Protein AF-F3G6M2-F1 (afdb_monomer_lite)

Secondary structure (DSSP, 8-state):
------GGGGS-HHHHHHHHHS-HHHHHHHHHHHHHHHHHHHHHHHHHTB-TTSPBPPPPS--STTTSSTTTTTGGGEEEEEE-SS-EEEEESSHHHHHHHHHHHHT------HHHHHHHT-PPTTPPP-

pLDDT: mean 82.35, std 12.96, range [31.34, 94.5]

Foldseek 3Di:
DDDPPPPVVVADPVRLVVLVPDDLVVSLVVQQVVLVVVLVVVLVCQVVQADPVRHHHDFDPDCPPPRRGFCVPLSVQWDFPDTGSRDTDIAGVDPVSRVSNCCRRVPDDDDDDPVNVCVVPPDPPPDDDD

Organism: NCBI:txid629263

Radius of gyration: 20.28 Å; chains: 1; bounding box: 48×37×53 Å

Sequence (130 aa):
MAFDLDIRGMLEAQDLLALMELPMPKRRRLLNNVAKRVRSLSRQRIRNQQNLNGTPFAARKDTSKGKKKMETGLGKLLDVTRLTGTEAELGWRNTLTRWVASQQHNGVSERRTAAQMRQWNKVPPGTAAT

Structure (mmCIF, N/CA/C/O backbone):
data_AF-F3G6M2-F1
#
_entry.id   AF-F3G6M2-F1
#
loop_
_atom_site.group_PDB
_atom_site.id
_atom_site.type_symbol
_atom_site.label_atom_id
_atom_site.label_alt_id
_atom_site.label_comp_id
_atom_site.label_asym_id
_atom_site.label_entity_id
_atom_site.label_seq_id
_atom_site.pdbx_PDB_ins_code
_atom_site.Cartn_x
_atom_site.Cartn_y
_atom_site.Cartn_z
_atom_site.occupancy
_atom_site.B_iso_or_equiv
_atom_site.auth_seq_id
_atom_site.auth_comp_id
_atom_site.auth_asym_id
_atom_site.auth_atom_id
_atom_site.pdbx_PDB_model_num
ATOM 1 N N . MET A 1 1 ? -5.171 -14.744 -11.252 1.00 31.34 1 MET A N 1
ATOM 2 C CA . MET A 1 1 ? -6.037 -14.653 -10.058 1.00 31.34 1 MET A CA 1
ATOM 3 C C . MET A 1 1 ? -5.784 -13.306 -9.409 1.00 31.34 1 MET A C 1
ATOM 5 O O . MET A 1 1 ? -4.698 -13.100 -8.884 1.00 31.34 1 MET A O 1
ATOM 9 N N . ALA A 1 2 ? -6.723 -12.369 -9.537 1.00 34.16 2 ALA A N 1
ATOM 10 C CA . ALA A 1 2 ? -6.655 -11.097 -8.828 1.00 34.16 2 ALA A CA 1
ATOM 11 C C . ALA A 1 2 ? -7.171 -11.341 -7.406 1.00 34.16 2 ALA A C 1
ATOM 13 O O . ALA A 1 2 ? -8.350 -11.633 -7.226 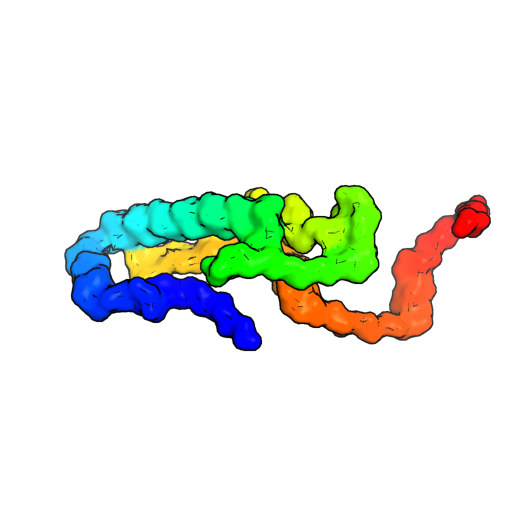1.00 34.16 2 ALA A O 1
ATOM 14 N N . PHE A 1 3 ? -6.277 -11.310 -6.419 1.00 38.03 3 PHE A N 1
ATOM 15 C CA . PHE A 1 3 ? -6.676 -11.339 -5.016 1.00 38.03 3 PHE A CA 1
ATOM 16 C C . PHE A 1 3 ? -7.072 -9.923 -4.614 1.00 38.03 3 PHE A C 1
ATOM 18 O O . PHE A 1 3 ? -6.219 -9.089 -4.309 1.00 38.03 3 PHE A O 1
ATOM 25 N N . ASP A 1 4 ? -8.374 -9.661 -4.662 1.00 39.06 4 ASP A N 1
ATOM 26 C CA . ASP A 1 4 ? -8.976 -8.580 -3.899 1.00 39.06 4 ASP A CA 1
ATOM 27 C C . ASP A 1 4 ? -8.844 -8.953 -2.418 1.00 39.06 4 ASP A C 1
ATOM 29 O O . ASP A 1 4 ? -9.270 -10.033 -2.001 1.00 39.06 4 ASP A O 1
ATOM 33 N N . LEU A 1 5 ? -8.143 -8.130 -1.637 1.00 46.44 5 LEU A N 1
ATOM 34 C CA . LEU A 1 5 ? -7.924 -8.404 -0.219 1.00 46.44 5 LEU A CA 1
ATOM 35 C C . LEU A 1 5 ? -9.184 -7.991 0.546 1.00 46.44 5 LEU A C 1
ATOM 37 O O . LEU A 1 5 ? -9.188 -6.987 1.259 1.00 46.44 5 LEU A O 1
ATOM 41 N N . ASP A 1 6 ? -10.259 -8.751 0.361 1.00 55.16 6 ASP A N 1
ATOM 42 C CA . ASP A 1 6 ? -11.496 -8.525 1.086 1.00 55.16 6 ASP A CA 1
ATOM 43 C C . ASP A 1 6 ? -11.324 -9.024 2.521 1.00 55.16 6 ASP A C 1
ATOM 45 O O . ASP A 1 6 ? -11.343 -10.222 2.808 1.00 55.16 6 ASP A O 1
ATOM 49 N N . ILE A 1 7 ? -11.137 -8.080 3.443 1.00 53.44 7 ILE A N 1
ATOM 50 C CA . ILE A 1 7 ? -11.043 -8.361 4.879 1.00 53.44 7 ILE A CA 1
ATOM 51 C C . ILE A 1 7 ? -12.317 -9.081 5.355 1.00 53.44 7 ILE A C 1
ATOM 53 O O . ILE A 1 7 ? -12.242 -9.853 6.303 1.00 53.44 7 ILE A O 1
ATOM 57 N N . ARG A 1 8 ? -13.459 -8.906 4.668 1.00 53.97 8 ARG A N 1
ATOM 58 C CA . ARG A 1 8 ? -14.707 -9.627 4.961 1.00 53.97 8 ARG A CA 1
ATOM 59 C C . ARG A 1 8 ? -14.590 -11.124 4.673 1.00 53.97 8 ARG A C 1
ATOM 61 O O . ARG A 1 8 ? -15.139 -11.911 5.427 1.00 53.97 8 ARG A O 1
ATOM 68 N N . GLY A 1 9 ? -13.855 -11.523 3.632 1.00 55.53 9 GLY A N 1
ATOM 69 C CA . GLY A 1 9 ? -13.671 -12.933 3.265 1.00 55.53 9 GLY A CA 1
ATOM 70 C C . GLY A 1 9 ? -12.770 -13.715 4.227 1.00 55.53 9 GLY A C 1
ATOM 71 O O . GLY A 1 9 ? -12.795 -14.941 4.227 1.00 55.53 9 GLY A O 1
ATOM 72 N N . MET A 1 10 ? -11.983 -13.015 5.051 1.00 63.38 10 MET A N 1
ATOM 73 C CA . MET A 1 10 ? -11.138 -13.603 6.099 1.00 63.38 10 MET A CA 1
ATOM 74 C C . MET A 1 10 ? -11.755 -13.509 7.502 1.00 63.38 10 MET A C 1
ATOM 76 O O . MET A 1 10 ? -11.136 -13.973 8.456 1.00 63.38 10 MET A O 1
ATOM 80 N N . LEU A 1 11 ? -12.913 -12.861 7.640 1.00 68.75 11 LEU A N 1
ATOM 81 C CA . LEU A 1 11 ? -13.542 -12.575 8.924 1.00 68.75 11 LEU A CA 1
ATOM 82 C C . LEU A 1 11 ? -14.776 -13.465 9.084 1.00 68.75 11 LEU A C 1
ATOM 84 O O . LEU A 1 11 ? -15.642 -13.490 8.210 1.00 68.75 11 LEU A O 1
ATOM 88 N N . GLU A 1 12 ? -14.856 -14.212 10.183 1.00 76.69 12 GLU A N 1
ATOM 89 C CA . GLU A 1 12 ? -15.995 -15.096 10.433 1.00 76.69 12 GLU A CA 1
ATOM 90 C C . GLU A 1 12 ? -17.278 -14.274 10.656 1.00 76.69 12 GLU A C 1
ATOM 92 O O . GLU A 1 12 ? -17.242 -13.121 11.097 1.00 76.69 12 GLU A O 1
ATOM 97 N N . ALA A 1 13 ? -18.445 -14.855 10.359 1.00 72.75 13 ALA A N 1
ATOM 98 C CA . ALA A 1 13 ? -19.728 -14.150 10.468 1.00 72.75 13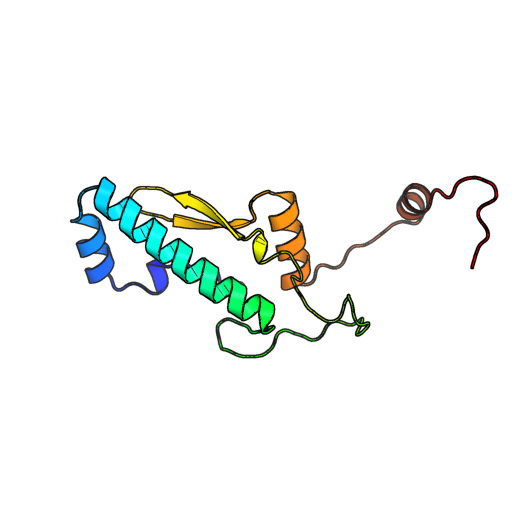 ALA A CA 1
ATOM 99 C C . ALA A 1 13 ? -19.982 -13.589 11.884 1.00 72.75 13 ALA A C 1
ATOM 101 O O . ALA A 1 13 ? -20.545 -12.503 12.031 1.00 72.75 13 ALA A O 1
ATOM 102 N N . GLN A 1 14 ? -19.511 -14.290 12.920 1.00 75.38 14 GLN A N 1
ATOM 103 C CA . GLN A 1 14 ? -19.584 -13.850 14.316 1.00 75.38 14 GLN A CA 1
ATOM 104 C C . GLN A 1 14 ? -18.741 -12.599 14.606 1.00 75.38 14 GLN A C 1
ATOM 106 O O . GLN A 1 14 ? -19.179 -11.712 15.336 1.00 75.38 14 GLN A O 1
ATOM 111 N N . ASP A 1 15 ? -17.569 -12.476 13.985 1.00 81.31 15 ASP A N 1
ATOM 112 C CA . ASP A 1 15 ? -16.679 -11.332 14.164 1.00 81.31 15 ASP A CA 1
ATOM 113 C C . ASP A 1 15 ? -17.252 -10.090 13.473 1.00 81.31 15 ASP A C 1
ATOM 115 O O . ASP A 1 15 ? -17.142 -8.972 13.982 1.00 81.31 15 ASP A O 1
ATOM 119 N N . LEU A 1 16 ? -17.914 -10.281 12.326 1.00 76.69 16 LEU A N 1
ATOM 120 C CA . LEU A 1 16 ? -18.672 -9.224 11.655 1.00 76.69 16 LEU A CA 1
ATOM 121 C C . LEU A 1 16 ? -19.850 -8.746 12.509 1.00 76.69 16 LEU A C 1
ATOM 123 O O . LEU A 1 16 ? -20.070 -7.536 12.607 1.00 76.69 16 LEU A O 1
ATOM 127 N N . LEU A 1 17 ? -20.576 -9.667 13.148 1.00 79.88 17 LEU A N 1
ATOM 128 C CA . LEU A 1 17 ? -21.678 -9.325 14.045 1.00 79.88 17 LEU A CA 1
ATOM 129 C C . LEU A 1 17 ? -21.171 -8.535 15.260 1.00 79.88 17 LEU A C 1
ATOM 131 O O . LEU A 1 17 ? -21.650 -7.430 15.511 1.00 79.88 17 LEU A O 1
ATOM 135 N N . ALA A 1 18 ? -20.114 -9.013 15.920 1.00 84.12 18 ALA A N 1
ATOM 136 C CA . ALA A 1 18 ? -19.472 -8.317 17.035 1.00 84.12 18 ALA A CA 1
ATOM 137 C C . ALA A 1 18 ? -18.946 -6.926 16.630 1.00 84.12 18 ALA A C 1
ATOM 139 O O . ALA A 1 18 ? -19.068 -5.946 17.369 1.00 84.12 18 ALA A O 1
ATOM 140 N N . LEU A 1 19 ? -18.400 -6.790 15.417 1.00 82.06 19 LEU A N 1
ATOM 141 C CA . LEU A 1 19 ? -17.998 -5.497 14.866 1.00 82.06 19 LEU A CA 1
ATOM 142 C C . LEU A 1 19 ? -19.208 -4.564 14.689 1.00 82.06 19 LEU A C 1
ATOM 144 O O . LEU A 1 19 ? -19.098 -3.363 14.957 1.00 82.06 19 LEU A O 1
ATOM 148 N N . MET A 1 20 ? -20.352 -5.094 14.243 1.00 81.88 20 MET A N 1
ATOM 149 C CA . MET A 1 20 ? -21.602 -4.348 14.077 1.00 81.88 20 MET A CA 1
ATOM 150 C C . MET A 1 20 ? -22.269 -3.953 15.399 1.00 81.88 20 MET A C 1
ATOM 152 O O . MET A 1 20 ? -22.949 -2.926 15.432 1.00 81.88 20 MET A O 1
ATOM 156 N N . GLU A 1 21 ? -22.023 -4.683 16.481 1.00 88.62 21 GLU A N 1
ATOM 157 C CA . GLU A 1 21 ? -22.482 -4.337 17.832 1.00 88.62 21 GLU A CA 1
ATOM 158 C C . GLU A 1 21 ? -21.702 -3.157 18.434 1.00 88.62 21 GLU A C 1
ATOM 160 O O . GLU A 1 21 ? -22.212 -2.417 19.279 1.00 88.62 21 GLU A O 1
ATOM 165 N N . LEU A 1 22 ? -20.470 -2.905 17.972 1.00 88.62 22 LEU A N 1
ATOM 166 C CA . LEU A 1 22 ? -19.681 -1.774 18.459 1.00 88.62 22 LEU A CA 1
ATOM 167 C C . LEU A 1 22 ? -20.299 -0.422 18.056 1.00 88.62 22 LEU A C 1
ATOM 169 O O . LEU A 1 22 ? -20.657 -0.229 16.887 1.00 88.62 22 LEU A O 1
ATOM 173 N N . PRO A 1 23 ? -20.279 0.588 18.951 1.00 92.94 23 PRO A N 1
ATOM 174 C CA . PRO A 1 23 ? -20.576 1.972 18.596 1.00 92.94 23 PRO A CA 1
ATOM 175 C C . PRO A 1 23 ? -19.737 2.456 17.408 1.00 92.94 23 PRO A C 1
ATOM 177 O O . PRO A 1 23 ? -18.535 2.178 17.323 1.00 92.94 23 PRO A O 1
ATOM 180 N N . MET A 1 24 ? -20.345 3.246 16.520 1.00 91.25 24 MET A N 1
ATOM 181 C CA . MET A 1 24 ? -19.729 3.707 15.266 1.00 91.25 24 MET A CA 1
ATOM 182 C C . MET A 1 24 ? -18.316 4.318 15.436 1.00 91.25 24 MET A C 1
ATOM 184 O O . MET A 1 24 ? -17.422 3.940 14.670 1.00 91.25 24 MET A O 1
ATOM 188 N N . PRO A 1 25 ? -18.026 5.155 16.459 1.00 92.50 25 PRO A N 1
ATOM 189 C CA . PRO A 1 25 ? -16.671 5.670 16.681 1.00 92.50 25 PRO A CA 1
ATOM 190 C C . PRO A 1 25 ? -15.642 4.574 16.998 1.00 92.50 25 PRO A C 1
ATOM 192 O O . PRO A 1 25 ? -14.511 4.619 16.507 1.00 92.50 25 PRO A O 1
ATOM 195 N N . LYS A 1 26 ? -16.032 3.562 17.790 1.00 92.44 26 LYS A N 1
ATOM 196 C CA . LYS A 1 26 ? -15.164 2.426 18.140 1.00 92.44 26 LYS A CA 1
ATOM 197 C C . LYS A 1 26 ? -14.893 1.558 16.913 1.00 92.44 26 LYS A C 1
ATOM 199 O O . LYS A 1 26 ? -13.741 1.201 16.673 1.00 92.44 26 LYS A O 1
ATOM 204 N N . ARG A 1 27 ? -15.919 1.316 16.093 1.00 92.12 27 ARG A N 1
ATOM 205 C CA . ARG A 1 27 ? -15.814 0.561 14.837 1.00 92.12 27 ARG A CA 1
ATOM 206 C C . ARG A 1 27 ? -14.829 1.207 13.863 1.00 92.12 27 ARG A C 1
ATOM 208 O O . ARG A 1 27 ? -13.870 0.569 13.438 1.00 92.12 27 ARG A O 1
ATOM 215 N N . ARG A 1 28 ? -14.979 2.515 13.617 1.00 92.94 28 ARG A N 1
ATOM 216 C CA . ARG A 1 28 ? -14.051 3.298 12.778 1.00 92.94 28 ARG A CA 1
ATOM 217 C C . ARG A 1 28 ? -12.614 3.232 13.291 1.00 92.94 28 ARG A C 1
ATOM 219 O O . ARG A 1 28 ? -11.684 3.086 12.499 1.00 92.94 28 ARG A O 1
ATOM 226 N N . ARG A 1 29 ? -12.413 3.350 14.609 1.00 93.81 29 ARG A N 1
ATOM 227 C CA . ARG A 1 29 ? -11.077 3.281 15.221 1.00 93.81 29 ARG A CA 1
ATOM 228 C C . ARG A 1 29 ? -10.442 1.905 15.030 1.00 93.81 29 ARG A C 1
ATOM 230 O O . ARG A 1 29 ? -9.272 1.839 14.655 1.00 93.81 29 ARG A O 1
ATOM 237 N N . LEU A 1 30 ? -11.204 0.836 15.255 1.00 91.50 30 LEU A N 1
ATOM 238 C CA . LEU A 1 30 ? -10.743 -0.536 15.060 1.00 91.50 30 LEU A CA 1
ATOM 239 C C . LEU A 1 30 ? -10.354 -0.782 13.598 1.00 91.50 30 LEU A C 1
ATOM 241 O O . LEU A 1 30 ? -9.217 -1.165 13.331 1.00 91.50 30 LEU A O 1
ATOM 245 N N . LEU A 1 31 ? -11.242 -0.456 12.656 1.00 90.88 31 LEU A N 1
ATOM 246 C CA . LEU A 1 31 ? -10.986 -0.605 11.222 1.00 90.88 31 LEU A CA 1
ATOM 247 C C . LEU A 1 31 ? -9.754 0.180 10.762 1.00 90.88 31 LEU A C 1
ATOM 249 O O . LEU A 1 31 ? -8.927 -0.339 10.015 1.00 90.88 31 LEU A O 1
ATOM 253 N N . ASN A 1 32 ? -9.570 1.406 11.255 1.00 94.06 32 ASN A N 1
ATOM 254 C CA . ASN A 1 32 ? -8.380 2.197 10.949 1.00 94.06 32 ASN A CA 1
ATOM 255 C C . ASN A 1 32 ? -7.094 1.541 11.479 1.00 94.06 32 ASN A C 1
ATOM 257 O O . ASN A 1 32 ? -6.069 1.535 10.799 1.00 94.06 32 ASN A O 1
ATOM 261 N N . ASN A 1 33 ? -7.128 0.976 12.689 1.00 94.00 33 ASN A N 1
ATOM 262 C CA . ASN A 1 33 ? -5.979 0.275 13.261 1.00 94.00 33 ASN A CA 1
ATOM 263 C C . ASN A 1 33 ? -5.635 -0.985 12.460 1.00 94.00 33 ASN A C 1
ATOM 265 O O . ASN A 1 33 ? -4.462 -1.205 12.149 1.00 94.00 33 ASN A O 1
ATOM 269 N N . VAL A 1 34 ? -6.648 -1.762 12.071 1.00 90.56 34 VAL A N 1
ATOM 270 C CA . VAL A 1 34 ? -6.489 -2.937 11.205 1.00 90.56 34 VAL A CA 1
ATOM 271 C C . VAL A 1 34 ? -5.888 -2.524 9.862 1.00 90.56 34 VAL A C 1
ATOM 273 O O . VAL A 1 34 ? -4.842 -3.045 9.477 1.00 90.56 34 VAL A O 1
ATOM 276 N N . ALA A 1 35 ? -6.451 -1.517 9.192 1.00 91.19 35 ALA A N 1
ATOM 277 C CA . ALA A 1 35 ? -5.940 -1.030 7.912 1.00 91.19 35 ALA A CA 1
ATOM 278 C C . ALA A 1 35 ? -4.486 -0.534 8.018 1.00 91.19 35 ALA A C 1
ATOM 280 O O . ALA A 1 35 ? -3.650 -0.841 7.166 1.00 91.19 35 ALA A O 1
ATOM 281 N N . LYS A 1 36 ? -4.127 0.162 9.105 1.00 94.50 36 LYS A N 1
ATOM 282 C CA . LYS A 1 36 ? -2.739 0.572 9.384 1.00 94.50 36 LYS A CA 1
ATOM 283 C C . LYS A 1 36 ? -1.812 -0.616 9.637 1.00 94.50 36 LYS A C 1
ATOM 285 O O . LYS A 1 36 ? -0.647 -0.558 9.238 1.00 94.50 36 LYS A O 1
ATOM 290 N N . ARG A 1 37 ? -2.294 -1.687 10.273 1.00 93.69 37 ARG A N 1
ATOM 291 C CA . ARG A 1 37 ? -1.520 -2.920 10.459 1.00 93.69 37 ARG A CA 1
ATOM 292 C C . ARG A 1 37 ? -1.281 -3.619 9.125 1.00 93.69 37 ARG A C 1
ATOM 294 O O . ARG A 1 37 ? -0.129 -3.930 8.820 1.00 93.69 37 ARG A O 1
ATOM 301 N N . VAL A 1 38 ? -2.324 -3.780 8.309 1.00 91.69 38 VAL A N 1
ATOM 302 C CA . VAL A 1 38 ? -2.224 -4.328 6.947 1.00 91.69 38 VAL A CA 1
ATOM 303 C C . VAL A 1 38 ? -1.259 -3.491 6.109 1.00 91.69 38 VAL A C 1
ATOM 305 O O . VAL A 1 38 ? -0.363 -4.050 5.488 1.00 91.69 38 VAL A O 1
ATOM 308 N N . ARG A 1 39 ? -1.327 -2.155 6.181 1.00 93.50 39 ARG A N 1
ATOM 309 C CA . ARG A 1 39 ? -0.370 -1.248 5.524 1.00 93.50 39 ARG A CA 1
ATOM 310 C C . ARG A 1 39 ? 1.081 -1.564 5.881 1.00 93.50 39 ARG A C 1
ATOM 312 O O . ARG A 1 39 ? 1.932 -1.609 4.995 1.00 93.50 39 ARG A O 1
ATOM 319 N N . SER A 1 40 ? 1.382 -1.771 7.162 1.00 93.75 40 SER A N 1
ATOM 320 C CA . SER A 1 40 ? 2.737 -2.114 7.613 1.00 93.75 40 SER A CA 1
ATOM 321 C C . SER A 1 40 ? 3.198 -3.469 7.069 1.00 93.75 40 SER A C 1
ATOM 323 O O . SER A 1 40 ? 4.326 -3.571 6.586 1.00 93.75 40 SER A O 1
ATOM 325 N N . LEU A 1 41 ? 2.317 -4.475 7.076 1.00 92.12 41 LEU A N 1
ATOM 326 C CA . LEU A 1 41 ? 2.599 -5.798 6.509 1.00 92.12 41 LEU A CA 1
ATOM 327 C C . LEU A 1 41 ? 2.816 -5.729 4.991 1.00 92.12 41 LEU A C 1
ATOM 329 O O . LEU A 1 41 ? 3.800 -6.263 4.487 1.00 92.12 41 LEU A O 1
ATOM 333 N N . SER A 1 42 ? 1.966 -5.007 4.260 1.00 91.12 42 SER A N 1
ATOM 334 C CA . SER A 1 42 ? 2.110 -4.804 2.814 1.00 91.12 42 SER A CA 1
ATOM 335 C C . SER A 1 42 ? 3.406 -4.069 2.473 1.00 91.12 42 SER A C 1
ATOM 337 O O . SER A 1 42 ? 4.126 -4.479 1.569 1.00 91.12 42 SER A O 1
ATOM 339 N N . ARG A 1 43 ? 3.789 -3.041 3.244 1.00 93.00 43 ARG A N 1
ATOM 340 C CA . ARG A 1 43 ? 5.089 -2.360 3.088 1.00 93.00 43 ARG A CA 1
ATOM 341 C C . ARG A 1 43 ? 6.269 -3.306 3.293 1.00 93.00 43 ARG A C 1
ATOM 343 O O . ARG A 1 43 ? 7.260 -3.204 2.571 1.00 93.00 43 ARG A O 1
ATOM 350 N N . GLN A 1 44 ? 6.182 -4.199 4.275 1.00 92.69 44 GLN A N 1
ATOM 351 C CA . GLN A 1 44 ? 7.210 -5.206 4.521 1.00 92.69 44 GLN A CA 1
ATOM 352 C C . GLN A 1 44 ? 7.292 -6.209 3.367 1.00 92.69 44 GLN A C 1
ATOM 354 O O . GLN A 1 44 ? 8.387 -6.449 2.870 1.00 92.69 44 GLN A O 1
ATOM 359 N N . ARG A 1 45 ? 6.152 -6.708 2.880 1.00 91.81 45 ARG A N 1
ATOM 360 C CA . ARG A 1 45 ? 6.078 -7.603 1.716 1.00 91.81 45 ARG A CA 1
ATOM 361 C C . ARG A 1 45 ? 6.655 -6.970 0.453 1.00 91.81 45 ARG A C 1
ATOM 363 O O . ARG A 1 45 ? 7.506 -7.580 -0.181 1.00 91.81 45 ARG A O 1
ATOM 370 N N . ILE A 1 46 ? 6.299 -5.720 0.145 1.00 91.25 46 ILE A N 1
ATOM 371 C CA . ILE A 1 46 ? 6.885 -4.972 -0.980 1.00 91.25 46 ILE A CA 1
ATOM 372 C C . ILE A 1 46 ? 8.401 -4.851 -0.803 1.00 91.25 46 ILE A C 1
ATOM 374 O O . ILE A 1 46 ? 9.159 -5.115 -1.731 1.00 91.25 46 ILE A O 1
ATOM 378 N N . ARG A 1 47 ? 8.889 -4.502 0.394 1.00 91.06 47 ARG A N 1
ATOM 379 C CA . ARG A 1 47 ? 10.337 -4.404 0.651 1.00 91.06 47 ARG A CA 1
ATOM 380 C C . ARG A 1 47 ? 11.057 -5.740 0.438 1.00 91.06 47 ARG A C 1
ATOM 382 O O . ARG A 1 47 ? 12.148 -5.750 -0.140 1.00 91.06 47 ARG A O 1
ATOM 389 N N . ASN A 1 48 ? 10.431 -6.825 0.886 1.00 92.19 48 ASN A N 1
ATOM 390 C CA . ASN A 1 48 ? 10.933 -8.193 0.793 1.00 92.19 48 ASN A CA 1
ATOM 391 C C . ASN A 1 48 ? 10.689 -8.835 -0.579 1.00 92.19 48 ASN A C 1
ATOM 393 O O . ASN A 1 48 ? 11.237 -9.898 -0.836 1.00 92.19 48 ASN A O 1
ATOM 397 N N . GLN A 1 49 ? 9.912 -8.186 -1.455 1.00 91.56 49 GLN A N 1
ATOM 398 C CA . GLN A 1 49 ? 9.494 -8.712 -2.756 1.00 91.56 49 GLN A CA 1
ATOM 399 C C . GLN A 1 49 ? 8.735 -10.041 -2.625 1.00 91.56 49 GLN A C 1
ATOM 401 O O . GLN A 1 49 ? 9.086 -11.020 -3.274 1.00 91.56 49 GLN A O 1
ATOM 406 N N . GLN A 1 50 ? 7.725 -10.079 -1.752 1.00 92.31 50 GLN A N 1
ATOM 407 C CA . GLN A 1 50 ? 6.950 -11.281 -1.430 1.00 92.31 50 GLN A CA 1
ATOM 408 C C . GLN A 1 50 ? 5.451 -11.090 -1.672 1.00 92.31 50 GLN A C 1
ATOM 410 O O . GLN A 1 50 ? 4.871 -10.064 -1.315 1.00 92.31 50 GLN A O 1
ATOM 415 N N . ASN A 1 51 ? 4.819 -12.127 -2.208 1.00 88.44 51 ASN A N 1
ATOM 416 C CA . ASN A 1 51 ? 3.377 -12.271 -2.339 1.00 88.44 51 ASN A CA 1
ATOM 417 C C . ASN A 1 51 ? 2.707 -12.559 -0.986 1.00 88.44 51 ASN A C 1
ATOM 419 O O . ASN A 1 51 ? 3.356 -12.801 0.035 1.00 88.44 51 ASN A O 1
ATOM 423 N N . LEU A 1 52 ? 1.372 -12.566 -0.980 1.00 85.50 52 LEU A N 1
ATOM 424 C CA . LEU A 1 52 ? 0.566 -12.855 0.212 1.00 85.50 52 LEU A CA 1
ATOM 425 C C . LEU A 1 52 ? 0.808 -14.263 0.775 1.00 85.50 52 LEU A C 1
ATOM 427 O O . LEU A 1 52 ? 0.791 -14.435 1.990 1.00 85.50 52 LEU A O 1
ATOM 431 N N . ASN A 1 53 ? 1.100 -15.231 -0.095 1.00 86.62 53 ASN A N 1
ATOM 432 C CA . ASN A 1 53 ? 1.449 -16.611 0.256 1.00 86.62 53 ASN A CA 1
ATOM 433 C C . ASN A 1 53 ? 2.937 -16.799 0.627 1.00 86.62 53 ASN A C 1
ATOM 435 O O . ASN A 1 53 ? 3.388 -17.926 0.791 1.00 86.62 53 ASN A O 1
ATOM 439 N N . GLY A 1 54 ? 3.722 -15.719 0.702 1.00 85.62 54 GLY A N 1
ATOM 440 C CA . GLY A 1 54 ? 5.150 -15.764 1.031 1.00 85.62 54 GLY A CA 1
ATOM 441 C C . GLY A 1 54 ? 6.084 -16.092 -0.138 1.00 85.62 54 GLY A C 1
ATOM 442 O O . GLY A 1 54 ? 7.297 -15.946 0.008 1.00 85.62 54 GLY A O 1
ATOM 443 N N . THR A 1 55 ? 5.555 -16.466 -1.308 1.00 89.69 55 THR A N 1
ATOM 444 C CA . THR A 1 55 ? 6.379 -16.686 -2.510 1.00 89.69 55 THR A CA 1
ATOM 445 C C . THR A 1 55 ? 7.008 -15.376 -2.993 1.00 89.69 55 THR A C 1
ATOM 447 O O . THR A 1 55 ? 6.411 -14.312 -2.808 1.00 89.69 55 THR A O 1
ATOM 450 N N . PRO A 1 56 ? 8.203 -15.400 -3.606 1.00 90.12 56 PRO A N 1
ATOM 451 C CA . PRO A 1 56 ? 8.803 -14.195 -4.159 1.00 90.12 56 PRO A CA 1
ATOM 452 C C . PRO A 1 56 ? 7.986 -13.651 -5.339 1.00 90.12 56 PRO A C 1
ATOM 454 O O . PRO A 1 56 ? 7.330 -14.396 -6.067 1.00 90.12 56 PRO A O 1
ATOM 457 N N . PHE A 1 57 ? 8.054 -12.340 -5.553 1.00 88.06 57 PHE A N 1
ATOM 458 C CA . PHE A 1 57 ? 7.545 -11.706 -6.765 1.00 88.06 57 PHE A CA 1
ATOM 459 C C . PHE A 1 57 ? 8.254 -12.233 -8.014 1.00 88.06 57 PHE A C 1
ATOM 461 O O . PHE A 1 57 ? 9.424 -12.622 -7.969 1.00 88.06 57 PHE A O 1
ATOM 468 N N . ALA A 1 58 ? 7.551 -12.190 -9.148 1.00 86.12 58 ALA A N 1
ATOM 469 C CA . ALA A 1 58 ? 8.148 -12.502 -10.437 1.00 86.12 58 ALA A CA 1
ATOM 470 C C . ALA A 1 58 ? 9.352 -11.583 -10.701 1.00 86.12 58 ALA A C 1
ATOM 472 O O . ALA A 1 58 ? 9.301 -10.369 -10.474 1.00 86.12 58 ALA A O 1
ATOM 473 N N . ALA A 1 59 ? 10.450 -12.169 -11.175 1.00 83.38 59 ALA A N 1
ATOM 474 C CA . ALA A 1 59 ? 11.652 -11.412 -11.482 1.00 83.38 59 ALA A CA 1
ATOM 475 C C . ALA A 1 59 ? 11.385 -10.415 -12.619 1.00 83.38 59 ALA A C 1
ATOM 477 O O . ALA A 1 59 ? 10.732 -10.730 -13.616 1.00 83.38 59 ALA A O 1
ATOM 478 N N . ARG A 1 60 ? 11.921 -9.198 -12.490 1.00 83.88 60 ARG A N 1
ATOM 479 C CA . ARG A 1 60 ? 11.842 -8.194 -13.556 1.00 83.88 60 ARG A CA 1
ATOM 480 C C . ARG A 1 60 ? 12.847 -8.520 -14.660 1.00 83.88 60 ARG A C 1
ATOM 482 O O . ARG A 1 60 ? 13.954 -8.967 -14.377 1.00 83.88 60 ARG A O 1
ATOM 489 N N . LYS A 1 61 ? 12.470 -8.232 -15.913 1.00 82.44 61 LYS A N 1
ATOM 490 C CA . LYS A 1 61 ? 13.334 -8.424 -17.094 1.00 82.44 61 LYS A CA 1
ATOM 491 C C . LYS A 1 61 ? 14.652 -7.648 -16.984 1.00 82.44 61 LYS A C 1
ATOM 493 O O . LYS A 1 61 ? 15.696 -8.153 -17.374 1.00 82.44 61 LYS A O 1
ATOM 498 N N . ASP A 1 62 ? 14.594 -6.424 -16.463 1.00 79.56 62 ASP A N 1
ATOM 499 C CA . ASP A 1 62 ? 15.767 -5.580 -16.225 1.00 79.56 62 ASP A CA 1
ATOM 500 C C . ASP A 1 62 ? 16.263 -5.778 -14.785 1.00 79.56 62 ASP A C 1
ATOM 502 O O . ASP A 1 62 ? 15.566 -5.459 -13.816 1.00 79.56 62 ASP A O 1
ATOM 506 N N . THR A 1 63 ? 17.473 -6.317 -14.650 1.00 78.69 63 THR A N 1
ATOM 507 C CA . THR A 1 63 ? 18.101 -6.664 -13.369 1.00 78.69 63 THR A CA 1
ATOM 508 C C . THR A 1 63 ? 19.051 -5.586 -12.846 1.00 78.69 63 THR A C 1
ATOM 510 O O . THR A 1 63 ? 19.663 -5.775 -11.790 1.00 78.69 63 THR A O 1
ATOM 513 N N . SER A 1 64 ? 19.154 -4.438 -13.529 1.00 81.25 64 SER A N 1
ATOM 514 C CA . SER A 1 64 ? 19.985 -3.318 -13.085 1.00 81.25 64 SER A CA 1
ATOM 515 C C . SER A 1 64 ? 19.586 -2.833 -11.683 1.00 81.25 64 SER A C 1
ATOM 517 O O . SER A 1 64 ? 18.431 -2.935 -11.250 1.00 81.25 64 SER A O 1
ATOM 519 N N . LYS A 1 65 ? 20.567 -2.285 -10.953 1.00 70.56 65 LYS A N 1
ATOM 520 C CA . LYS A 1 65 ? 20.514 -1.990 -9.505 1.00 70.56 65 LYS A CA 1
ATOM 521 C C . LYS A 1 65 ? 19.294 -1.157 -9.059 1.00 70.56 65 LYS A C 1
ATOM 523 O O . LYS A 1 65 ? 18.881 -1.277 -7.910 1.00 70.56 65 LYS A O 1
ATOM 528 N N . GLY A 1 66 ? 18.684 -0.369 -9.952 1.00 72.06 66 GLY A N 1
ATOM 529 C CA . GLY A 1 66 ? 17.480 0.435 -9.678 1.00 72.06 66 GLY A CA 1
ATOM 530 C C . GLY A 1 66 ? 16.154 -0.146 -10.188 1.00 72.06 66 GLY A C 1
ATOM 531 O O . GLY A 1 66 ? 15.091 0.301 -9.764 1.00 72.06 66 GLY A O 1
ATOM 532 N N . LYS A 1 67 ? 16.186 -1.140 -11.082 1.00 76.56 67 LYS A N 1
ATOM 533 C CA . LYS A 1 67 ? 14.987 -1.694 -11.732 1.00 76.56 67 LYS A CA 1
ATOM 534 C C . LYS A 1 67 ? 14.674 -3.126 -11.317 1.00 76.56 67 LYS A C 1
ATOM 536 O O . LYS A 1 67 ? 13.585 -3.595 -11.615 1.00 76.56 67 LYS A O 1
ATOM 541 N N . LYS A 1 68 ? 15.553 -3.773 -10.548 1.00 81.56 68 LYS A N 1
ATOM 542 C CA . LYS A 1 68 ? 15.385 -5.157 -10.084 1.00 81.56 68 LYS A CA 1
ATOM 543 C C . LYS A 1 68 ? 14.143 -5.392 -9.210 1.00 81.56 68 LYS A C 1
ATOM 545 O O . LYS A 1 68 ? 13.560 -6.467 -9.270 1.00 81.56 68 LYS A O 1
ATOM 550 N N . LYS A 1 69 ? 13.744 -4.413 -8.387 1.00 85.31 69 LYS A N 1
ATOM 551 C CA . LYS A 1 69 ? 12.645 -4.553 -7.413 1.00 85.31 69 LYS A CA 1
ATOM 552 C C . LYS A 1 69 ? 11.337 -3.941 -7.923 1.00 85.31 69 LYS A C 1
ATOM 554 O O . LYS A 1 69 ? 11.323 -2.811 -8.418 1.00 85.31 69 LYS A O 1
ATOM 559 N N . MET A 1 70 ? 10.243 -4.676 -7.763 1.00 86.94 70 MET A N 1
ATOM 560 C CA . MET A 1 70 ? 8.870 -4.249 -8.018 1.00 86.94 70 MET A CA 1
ATOM 561 C C . MET A 1 70 ? 8.373 -3.299 -6.921 1.00 86.94 70 MET A C 1
ATOM 563 O O . MET A 1 70 ? 8.736 -3.443 -5.754 1.00 86.94 70 MET A O 1
ATOM 567 N N . GLU A 1 71 ? 7.571 -2.305 -7.300 1.00 86.38 71 GLU A N 1
ATOM 568 C CA . GLU A 1 71 ? 6.929 -1.327 -6.407 1.00 86.38 71 GLU A CA 1
ATOM 569 C C . GLU A 1 71 ? 7.898 -0.530 -5.513 1.00 86.38 71 GLU A C 1
ATOM 571 O O . GLU A 1 71 ? 7.540 -0.001 -4.451 1.00 86.38 71 GLU A O 1
ATOM 576 N N . THR A 1 72 ? 9.148 -0.386 -5.962 1.00 83.75 72 THR A N 1
ATOM 577 C CA . THR A 1 72 ? 10.179 0.372 -5.246 1.00 83.75 72 THR A CA 1
ATOM 578 C C . THR A 1 72 ? 9.729 1.814 -5.032 1.00 83.75 72 THR A C 1
ATOM 580 O O . THR A 1 72 ? 9.409 2.534 -5.973 1.00 83.75 72 THR A O 1
ATOM 583 N N . GLY A 1 73 ? 9.691 2.249 -3.772 1.00 86.56 73 GLY A N 1
ATOM 584 C CA . GLY A 1 73 ? 9.267 3.602 -3.410 1.00 86.56 73 GLY A CA 1
ATOM 585 C C . GLY A 1 73 ? 7.755 3.845 -3.466 1.00 86.56 73 GLY A C 1
ATOM 586 O O . GLY A 1 73 ? 7.328 4.894 -2.996 1.00 86.56 73 GLY A O 1
ATOM 587 N N . LEU A 1 74 ? 6.940 2.896 -3.942 1.00 89.75 74 LEU A N 1
ATOM 588 C CA . LEU A 1 74 ? 5.475 3.002 -3.923 1.00 89.75 74 LEU A CA 1
ATOM 589 C C . LEU A 1 74 ? 4.882 2.577 -2.578 1.00 89.75 74 LEU A C 1
ATOM 591 O O . LEU A 1 74 ? 3.887 3.150 -2.144 1.00 89.75 74 LEU A O 1
ATOM 595 N N . GLY A 1 75 ? 5.529 1.657 -1.855 1.00 89.50 75 GLY A N 1
ATOM 596 C CA . GLY A 1 75 ? 5.057 1.219 -0.535 1.00 89.50 75 GLY A CA 1
ATOM 597 C C . GLY A 1 75 ? 4.913 2.360 0.488 1.00 89.50 75 GLY A C 1
ATOM 598 O O . GLY A 1 75 ? 4.016 2.330 1.331 1.00 89.50 75 GLY A O 1
ATOM 599 N N . LYS A 1 76 ? 5.738 3.418 0.401 1.00 91.38 76 LYS A N 1
ATOM 600 C CA . LYS A 1 76 ? 5.627 4.603 1.282 1.00 91.38 76 LYS A CA 1
ATOM 601 C C . LYS A 1 76 ? 4.359 5.427 1.022 1.00 91.38 76 LYS A C 1
ATOM 603 O O . LYS A 1 76 ? 3.940 6.174 1.898 1.00 91.38 76 LYS A O 1
ATOM 608 N N . LEU A 1 77 ? 3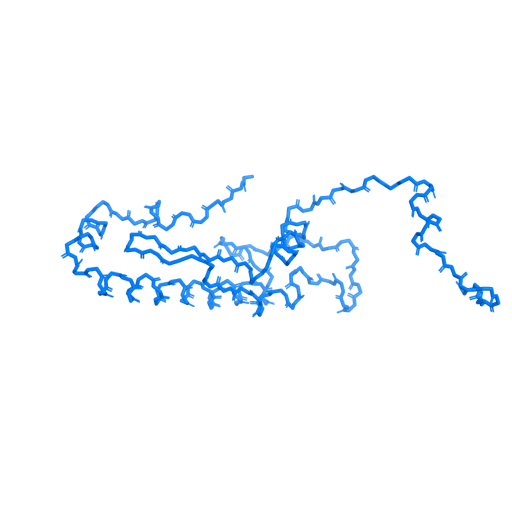.771 5.277 -0.164 1.00 93.56 77 LEU A N 1
ATOM 609 C CA . LEU A 1 77 ? 2.582 5.994 -0.619 1.00 93.56 77 LEU A CA 1
ATOM 610 C C . LEU A 1 77 ? 1.290 5.206 -0.371 1.00 93.56 77 LEU A C 1
ATOM 612 O O . LEU A 1 77 ? 0.215 5.737 -0.641 1.00 93.56 77 LEU A O 1
ATOM 616 N N . LEU A 1 78 ? 1.388 3.971 0.143 1.00 93.19 78 LEU A N 1
ATOM 617 C CA . LEU A 1 78 ? 0.228 3.239 0.645 1.00 93.19 78 LEU A CA 1
ATOM 618 C C . LEU A 1 78 ? -0.383 3.991 1.823 1.00 93.19 78 LEU A C 1
ATOM 620 O O . LEU A 1 78 ? 0.339 4.332 2.771 1.00 93.19 78 LEU A O 1
ATOM 624 N N . ASP A 1 79 ? -1.694 4.184 1.777 1.00 93.94 79 ASP A N 1
ATOM 625 C CA . ASP A 1 79 ? -2.470 4.828 2.823 1.00 93.94 79 ASP A CA 1
ATOM 626 C C . ASP A 1 79 ? -3.925 4.345 2.857 1.00 93.94 79 ASP A C 1
ATOM 628 O O . ASP A 1 79 ? -4.399 3.681 1.935 1.00 93.94 79 ASP A O 1
ATOM 632 N N . VAL A 1 80 ? -4.625 4.663 3.944 1.00 93.25 80 VAL A N 1
ATOM 633 C CA . VAL A 1 80 ? -6.061 4.391 4.066 1.00 93.25 80 VAL A CA 1
ATOM 634 C C . VAL A 1 80 ? -6.809 5.410 3.208 1.00 93.25 80 VAL A C 1
ATOM 636 O O . VAL A 1 80 ? -6.866 6.587 3.556 1.00 93.25 80 VAL A O 1
ATOM 639 N N . THR A 1 81 ? -7.347 4.974 2.071 1.00 93.06 81 THR A N 1
ATOM 640 C CA . THR A 1 81 ? -8.007 5.853 1.088 1.00 93.06 81 THR A CA 1
ATOM 641 C C . THR A 1 81 ? -9.480 6.067 1.401 1.00 93.06 81 THR A C 1
ATOM 643 O O . THR A 1 81 ? -10.039 7.105 1.050 1.00 93.06 81 THR A O 1
ATOM 646 N N . ARG A 1 82 ? -10.111 5.111 2.089 1.00 91.56 82 ARG A N 1
ATOM 647 C CA . ARG A 1 82 ? -11.505 5.207 2.521 1.00 91.56 82 ARG A CA 1
ATOM 648 C C . ARG A 1 82 ? -11.669 4.587 3.897 1.00 91.56 82 ARG A C 1
ATOM 650 O O . ARG A 1 82 ? -11.131 3.520 4.175 1.00 91.56 82 ARG A O 1
ATOM 657 N N . LEU A 1 83 ? -12.420 5.263 4.760 1.00 91.62 8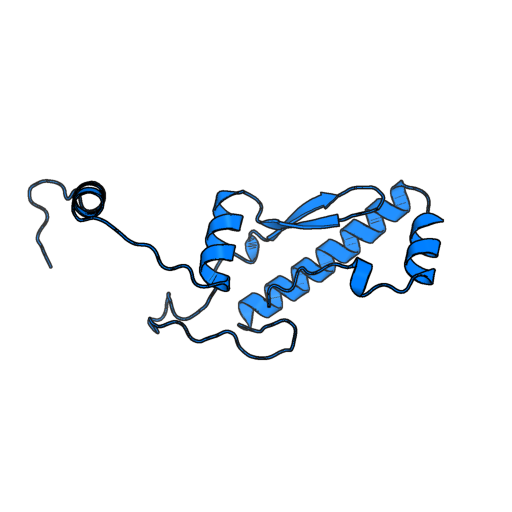3 LEU A N 1
ATOM 658 C CA . LEU A 1 83 ? -12.755 4.776 6.093 1.00 91.62 83 LEU A CA 1
ATOM 659 C C . LEU A 1 83 ? -14.204 5.133 6.418 1.00 91.62 83 LEU A C 1
ATOM 661 O O . LEU A 1 83 ? -14.559 6.305 6.569 1.00 91.62 83 LEU A O 1
ATOM 665 N N . THR A 1 84 ? -15.025 4.104 6.555 1.00 87.06 84 THR A N 1
ATOM 666 C CA . THR A 1 84 ? -16.435 4.196 6.931 1.00 87.06 84 THR A CA 1
ATOM 667 C C . THR A 1 84 ? -16.664 3.502 8.274 1.00 87.06 84 THR A C 1
ATOM 669 O O . THR A 1 84 ? -15.719 3.060 8.929 1.00 87.06 84 THR A O 1
ATOM 672 N N . GLY A 1 85 ? -17.922 3.439 8.720 1.00 81.56 85 GLY A N 1
ATOM 673 C CA . GLY A 1 85 ? -18.280 2.653 9.897 1.00 81.56 85 GLY A CA 1
ATOM 674 C C . GLY A 1 85 ? -17.975 1.170 9.704 1.00 81.56 85 GLY A C 1
ATOM 675 O O . GLY A 1 85 ? -17.459 0.554 10.619 1.00 81.56 85 GLY A O 1
ATOM 676 N N . THR A 1 86 ? -18.239 0.612 8.527 1.00 82.81 86 THR A N 1
ATOM 677 C CA . THR A 1 86 ? -18.221 -0.838 8.268 1.00 82.81 86 THR A CA 1
ATOM 678 C C . THR A 1 86 ? -17.067 -1.301 7.387 1.00 82.81 86 THR A C 1
ATOM 680 O O . THR A 1 86 ? -16.848 -2.499 7.254 1.00 82.81 86 THR A O 1
ATOM 683 N N . GLU A 1 87 ? -16.317 -0.377 6.793 1.00 84.00 87 GLU A N 1
ATOM 684 C CA . GLU A 1 87 ? -15.308 -0.699 5.790 1.00 84.00 87 GLU A CA 1
ATOM 685 C C . GLU A 1 87 ? -14.105 0.244 5.865 1.00 84.00 87 GLU A C 1
ATOM 687 O O . GLU A 1 87 ? -14.257 1.453 6.066 1.00 84.00 87 GLU A O 1
ATOM 692 N N . ALA A 1 88 ? -12.913 -0.305 5.642 1.00 89.56 88 ALA A N 1
ATOM 693 C CA . ALA A 1 88 ? -11.693 0.453 5.408 1.00 89.56 88 ALA A CA 1
ATOM 694 C C . ALA A 1 88 ? -11.004 -0.052 4.138 1.00 89.56 88 ALA A C 1
ATOM 696 O O . ALA A 1 88 ? -10.817 -1.253 3.968 1.00 89.56 88 ALA A O 1
ATOM 697 N N . GLU A 1 89 ? -10.595 0.873 3.276 1.00 90.81 89 GLU A N 1
ATOM 698 C CA . GLU A 1 89 ? -9.888 0.581 2.033 1.00 90.81 89 GLU A CA 1
ATOM 699 C C . GLU A 1 89 ? -8.434 1.031 2.161 1.00 90.81 89 GLU A C 1
ATOM 701 O O . GLU A 1 89 ? -8.142 2.171 2.543 1.00 90.81 89 GLU A O 1
ATOM 706 N N . LEU A 1 90 ? -7.517 0.120 1.842 1.00 91.19 90 LEU A N 1
ATOM 707 C CA . LEU A 1 90 ? -6.100 0.417 1.708 1.00 91.19 90 LEU A CA 1
ATOM 708 C C . LEU A 1 90 ? -5.777 0.600 0.225 1.00 91.19 90 LEU A C 1
ATOM 710 O O . LEU A 1 90 ? -6.051 -0.276 -0.590 1.00 91.19 90 LEU A O 1
ATOM 714 N N . GLY A 1 91 ? -5.141 1.712 -0.120 1.00 91.31 91 GLY A N 1
ATOM 715 C CA . GLY A 1 91 ? -4.749 2.004 -1.491 1.00 91.31 91 GLY A CA 1
ATOM 716 C C . GLY A 1 91 ? -3.519 2.892 -1.546 1.00 91.31 91 GLY A C 1
ATOM 717 O O . GLY A 1 91 ? -2.806 3.059 -0.560 1.00 91.31 91 GLY A O 1
ATOM 718 N N . TRP A 1 92 ? -3.261 3.475 -2.711 1.00 92.38 92 TRP A N 1
ATOM 719 C CA . TRP A 1 92 ? -2.227 4.493 -2.862 1.00 92.38 92 TRP A CA 1
ATOM 720 C C . TRP A 1 92 ? -2.830 5.888 -2.738 1.00 92.38 92 TRP A C 1
ATOM 722 O O . TRP A 1 92 ? -3.967 6.120 -3.143 1.00 92.38 92 TRP A O 1
ATOM 732 N N . ARG A 1 93 ? -2.039 6.827 -2.210 1.00 90.00 93 ARG A N 1
ATOM 733 C CA . ARG A 1 93 ? -2.460 8.204 -1.911 1.00 90.00 93 ARG A CA 1
ATOM 734 C C . ARG A 1 93 ? -3.097 8.953 -3.093 1.00 90.00 93 ARG A C 1
ATOM 736 O O . ARG A 1 93 ? -3.847 9.894 -2.862 1.00 90.00 93 ARG A O 1
ATOM 743 N N . ASN A 1 94 ? -2.791 8.593 -4.341 1.00 90.44 94 ASN A N 1
ATOM 744 C CA . ASN A 1 94 ? -3.416 9.202 -5.517 1.00 90.44 94 ASN A CA 1
ATOM 745 C C . ASN A 1 94 ? -3.649 8.188 -6.650 1.00 90.44 94 ASN A C 1
ATOM 747 O O . ASN A 1 94 ? -3.086 7.092 -6.668 1.00 90.44 94 ASN A O 1
ATOM 751 N N . THR A 1 95 ? -4.473 8.585 -7.621 1.00 89.62 95 THR A N 1
ATOM 752 C CA . THR A 1 95 ? -4.861 7.762 -8.776 1.00 89.62 95 THR A CA 1
ATOM 753 C C . THR A 1 95 ? -3.666 7.355 -9.632 1.00 89.62 95 THR A C 1
ATOM 755 O O . THR A 1 95 ? -3.571 6.197 -10.027 1.00 89.62 95 THR A O 1
ATOM 758 N N . LEU A 1 96 ? -2.715 8.266 -9.860 1.00 90.19 96 LEU A N 1
ATOM 759 C CA . LEU A 1 96 ? -1.509 7.990 -10.643 1.00 90.19 96 LEU A CA 1
ATOM 760 C C . LEU A 1 96 ? -0.656 6.885 -10.006 1.00 90.19 96 LEU A C 1
ATOM 762 O O . LEU A 1 96 ? -0.234 5.957 -10.681 1.00 90.19 96 LEU A O 1
ATOM 766 N N . THR A 1 97 ? -0.412 6.958 -8.699 1.00 91.25 97 THR A N 1
ATOM 767 C CA . THR A 1 97 ? 0.407 5.968 -7.980 1.00 91.25 97 THR A CA 1
ATOM 768 C C . THR A 1 97 ? -0.311 4.633 -7.850 1.00 91.25 97 THR A C 1
ATOM 770 O O . THR A 1 97 ? 0.337 3.598 -7.992 1.00 91.25 97 THR A O 1
ATOM 773 N N . ARG A 1 98 ? -1.644 4.646 -7.692 1.00 89.31 98 ARG A N 1
ATOM 774 C CA . ARG A 1 98 ? -2.491 3.447 -7.798 1.00 89.31 98 ARG A CA 1
ATOM 775 C C . ARG A 1 98 ? -2.346 2.794 -9.171 1.00 89.31 98 ARG A C 1
ATOM 777 O O . ARG A 1 98 ? -2.141 1.587 -9.254 1.00 89.31 98 ARG A O 1
ATOM 784 N N . TRP A 1 99 ? -2.422 3.592 -10.235 1.00 90.19 99 TRP A N 1
ATOM 785 C CA . TRP A 1 99 ? -2.266 3.113 -11.604 1.00 90.19 99 TRP A CA 1
ATOM 786 C C . TRP A 1 99 ? -0.873 2.514 -11.821 1.00 90.19 99 TRP A C 1
ATOM 788 O O . TRP A 1 99 ? -0.776 1.349 -12.188 1.00 90.19 99 TRP A O 1
ATOM 798 N N . VAL A 1 100 ? 0.204 3.238 -11.490 1.00 89.38 100 VAL A N 1
ATOM 799 C CA . VAL A 1 100 ? 1.584 2.736 -11.631 1.00 89.38 100 VAL A CA 1
ATOM 800 C C . VAL A 1 100 ? 1.796 1.435 -10.853 1.00 89.38 100 VAL A C 1
ATOM 802 O O . VAL A 1 100 ? 2.424 0.517 -11.376 1.00 89.38 100 VAL A O 1
ATOM 805 N N . ALA A 1 101 ? 1.283 1.335 -9.626 1.00 88.62 101 ALA A N 1
ATOM 806 C CA . ALA A 1 101 ? 1.398 0.114 -8.836 1.00 88.62 101 ALA A CA 1
ATOM 807 C C . ALA A 1 101 ? 0.700 -1.074 -9.512 1.00 88.62 101 ALA A C 1
ATOM 809 O O . ALA A 1 101 ? 1.309 -2.130 -9.654 1.00 88.62 101 ALA A O 1
ATOM 810 N N . SER A 1 102 ? -0.524 -0.876 -10.012 1.00 87.00 102 SER A N 1
ATOM 811 C CA . SER A 1 102 ? -1.253 -1.904 -10.765 1.00 87.00 102 SER A CA 1
ATOM 812 C C . SER A 1 102 ? -0.489 -2.360 -12.013 1.00 87.00 102 SER A C 1
ATOM 814 O O . SER A 1 102 ? -0.352 -3.561 -12.245 1.00 87.00 102 SER A O 1
ATOM 816 N N . GLN A 1 103 ? 0.078 -1.416 -12.776 1.00 87.62 103 GLN A N 1
ATOM 817 C CA . GLN A 1 103 ? 0.881 -1.725 -13.966 1.00 87.62 103 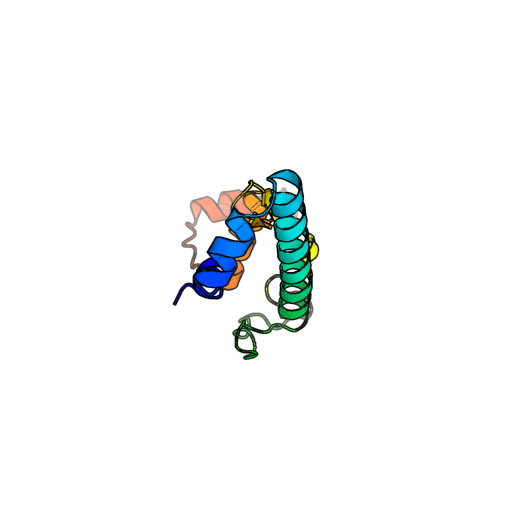GLN A CA 1
ATOM 818 C C . GLN A 1 103 ? 2.118 -2.559 -13.615 1.00 87.62 103 GLN A C 1
ATOM 820 O O . GLN A 1 103 ? 2.473 -3.481 -14.349 1.00 87.62 103 GLN A O 1
ATOM 825 N N . GLN A 1 104 ? 2.787 -2.226 -12.505 1.00 84.81 104 GLN A N 1
ATOM 826 C CA . GLN A 1 104 ? 3.964 -2.959 -12.048 1.00 84.81 104 GLN A CA 1
ATOM 827 C C . GLN A 1 104 ? 3.604 -4.367 -11.580 1.00 84.81 104 GLN A C 1
ATOM 829 O O . GLN A 1 104 ? 4.301 -5.302 -11.958 1.00 84.81 104 GLN A O 1
ATOM 834 N N . HIS A 1 105 ? 2.527 -4.507 -10.806 1.00 82.00 105 HIS A N 1
ATOM 835 C CA . HIS A 1 105 ? 2.131 -5.770 -10.191 1.00 82.00 105 HIS A CA 1
ATOM 836 C C . HIS A 1 105 ? 1.583 -6.781 -11.200 1.00 82.00 105 HIS A C 1
ATOM 838 O O . HIS A 1 105 ? 1.969 -7.946 -11.192 1.00 82.00 105 HIS A O 1
ATOM 844 N N . ASN A 1 106 ? 0.689 -6.332 -12.084 1.00 82.75 106 ASN A N 1
ATOM 845 C CA . ASN A 1 106 ? 0.012 -7.213 -13.035 1.00 82.75 106 ASN A CA 1
ATOM 846 C C . ASN A 1 106 ? 0.802 -7.409 -14.333 1.00 82.75 106 ASN A C 1
ATOM 848 O O . ASN A 1 106 ? 0.523 -8.346 -15.072 1.00 82.75 106 ASN A O 1
ATOM 852 N N . GLY A 1 107 ? 1.780 -6.539 -14.609 1.00 76.94 107 GLY A N 1
ATOM 853 C CA . GLY A 1 107 ? 2.538 -6.554 -15.853 1.00 76.94 107 GLY A CA 1
ATOM 854 C C . GLY A 1 107 ? 1.653 -6.196 -17.045 1.00 76.94 107 GLY A C 1
ATOM 855 O O . GLY A 1 107 ? 1.042 -7.057 -17.668 1.00 76.94 107 GLY A O 1
ATOM 856 N N . VAL A 1 108 ? 1.595 -4.913 -17.396 1.00 77.81 108 VAL A N 1
ATOM 857 C CA . VAL A 1 108 ? 0.807 -4.455 -18.549 1.00 77.81 108 VAL A CA 1
ATOM 858 C C . VAL A 1 108 ? 1.707 -4.210 -19.752 1.00 77.81 108 VAL A C 1
ATOM 860 O O . VAL A 1 108 ? 2.738 -3.542 -19.653 1.00 77.81 108 VAL A O 1
ATOM 863 N N . SER A 1 109 ? 1.310 -4.762 -20.898 1.00 75.38 109 SER A N 1
ATOM 864 C CA . SER A 1 109 ? 1.937 -4.477 -22.183 1.00 75.38 109 SER A CA 1
ATOM 865 C C . SER A 1 109 ? 1.374 -3.177 -22.746 1.00 75.38 109 SER A C 1
ATOM 867 O O . SER A 1 109 ? 0.170 -2.930 -22.721 1.00 75.38 109 SER A O 1
ATOM 869 N N . GLU A 1 110 ? 2.254 -2.321 -23.251 1.00 79.31 110 GLU A N 1
ATOM 870 C CA . GLU A 1 110 ? 1.848 -1.070 -23.873 1.00 79.31 110 GLU A CA 1
ATOM 871 C C . GLU A 1 110 ? 2.357 -1.014 -25.307 1.00 79.31 110 GLU A C 1
ATOM 873 O O . GLU A 1 110 ? 3.560 -1.075 -25.567 1.00 79.31 110 GLU A O 1
ATOM 878 N N . ARG A 1 111 ? 1.424 -0.888 -26.254 1.00 81.00 111 ARG A N 1
ATOM 879 C CA . ARG A 1 111 ? 1.752 -0.683 -27.661 1.00 81.00 111 ARG A CA 1
ATOM 880 C C . ARG A 1 111 ? 1.999 0.802 -27.894 1.00 81.00 111 ARG A C 1
ATOM 882 O O . ARG A 1 111 ? 1.092 1.616 -27.753 1.00 81.00 111 ARG A O 1
ATOM 889 N N . ARG A 1 112 ? 3.222 1.144 -28.291 1.00 80.06 112 ARG A N 1
ATOM 890 C CA . ARG A 1 112 ? 3.615 2.512 -28.648 1.00 80.06 112 ARG A CA 1
ATOM 891 C C . ARG A 1 112 ? 3.722 2.652 -30.162 1.00 80.06 112 ARG A C 1
ATOM 893 O O . ARG A 1 112 ? 4.275 1.781 -30.829 1.00 80.06 112 ARG A O 1
ATOM 900 N N . THR A 1 113 ? 3.181 3.738 -30.711 1.00 87.19 113 THR A N 1
ATOM 901 C CA . THR A 1 113 ? 3.317 4.063 -32.141 1.00 87.19 113 THR A CA 1
ATOM 902 C C . THR A 1 113 ? 4.541 4.944 -32.391 1.00 87.19 113 THR A C 1
ATOM 904 O O . THR A 1 113 ? 5.003 5.662 -31.502 1.00 87.19 113 THR A O 1
ATOM 907 N N . ALA A 1 114 ? 5.052 4.942 -33.626 1.00 81.56 114 ALA A N 1
ATOM 908 C CA . ALA A 1 114 ? 6.184 5.789 -34.008 1.00 81.56 114 ALA A CA 1
ATOM 909 C C . ALA A 1 114 ? 5.899 7.289 -33.786 1.00 81.56 114 ALA A C 1
ATOM 911 O O . ALA A 1 114 ? 6.780 8.027 -33.353 1.00 81.56 114 ALA A O 1
ATOM 912 N N . ALA A 1 115 ? 4.659 7.735 -34.018 1.00 81.94 115 ALA A N 1
ATOM 913 C CA . ALA A 1 115 ? 4.245 9.115 -33.770 1.00 81.94 115 ALA A CA 1
ATOM 914 C C . ALA A 1 115 ? 4.338 9.492 -32.279 1.00 81.94 115 ALA A C 1
ATOM 916 O O . ALA A 1 115 ? 4.878 10.545 -31.944 1.00 81.94 115 ALA A O 1
ATOM 917 N N . GLN A 1 116 ? 3.896 8.605 -31.380 1.00 83.25 116 GLN A N 1
ATOM 918 C CA . GLN A 1 116 ? 4.005 8.815 -29.932 1.00 83.25 116 GLN A CA 1
ATOM 919 C C . GLN A 1 116 ? 5.468 8.864 -29.471 1.00 83.25 116 GLN A C 1
ATOM 921 O O . GLN A 1 116 ? 5.835 9.732 -28.681 1.00 83.25 116 GLN A O 1
ATOM 926 N N . MET A 1 117 ? 6.325 7.985 -30.003 1.00 81.06 117 MET A N 1
ATOM 927 C CA . MET A 1 117 ? 7.756 7.984 -29.675 1.00 81.06 117 MET A CA 1
ATOM 928 C C . MET A 1 117 ? 8.456 9.267 -30.133 1.00 81.06 117 MET A C 1
ATOM 930 O O . MET A 1 117 ? 9.288 9.791 -29.401 1.00 81.06 117 MET A O 1
ATOM 934 N N . ARG A 1 118 ? 8.094 9.819 -31.301 1.00 80.06 118 ARG A N 1
ATOM 935 C CA . ARG A 1 118 ? 8.623 11.111 -31.779 1.00 80.06 118 ARG A CA 1
ATOM 936 C C . ARG A 1 118 ? 8.234 12.274 -30.869 1.00 80.06 118 ARG A C 1
ATOM 938 O O . ARG A 1 118 ? 9.026 13.190 -30.688 1.00 80.06 118 ARG A O 1
ATOM 945 N N . GLN A 1 119 ? 7.030 12.249 -30.301 1.00 80.81 119 GLN A N 1
ATOM 946 C CA . GLN A 1 119 ? 6.583 13.281 -29.365 1.00 80.81 119 GLN A CA 1
ATOM 947 C C . GLN A 1 119 ? 7.316 13.195 -28.020 1.00 80.81 119 GLN A C 1
ATOM 949 O O . GLN A 1 119 ? 7.636 14.226 -27.435 1.00 80.81 119 GLN A O 1
ATOM 954 N N . TRP A 1 120 ? 7.584 11.982 -27.540 1.00 75.94 120 TRP A N 1
ATOM 955 C CA . TRP A 1 120 ? 8.263 11.744 -26.267 1.00 75.94 120 TRP A CA 1
ATOM 956 C C . TRP A 1 120 ? 9.775 11.910 -26.317 1.00 75.94 120 TRP A C 1
ATOM 958 O O . TRP A 1 120 ? 10.352 12.475 -25.395 1.00 75.94 120 TRP A O 1
ATOM 968 N N . ASN A 1 121 ? 10.408 11.481 -27.404 1.00 78.00 121 ASN A N 1
ATOM 969 C CA . ASN A 1 121 ? 11.842 11.634 -27.620 1.00 78.00 121 ASN A CA 1
ATOM 970 C C . ASN A 1 121 ? 12.164 12.978 -28.289 1.00 78.00 121 ASN A C 1
ATOM 972 O O . ASN A 1 121 ? 13.089 13.054 -29.095 1.00 78.00 121 ASN A O 1
ATOM 976 N N . LYS A 1 122 ? 11.395 14.041 -28.012 1.00 76.31 122 LYS A N 1
ATOM 977 C CA . LYS A 1 122 ? 11.751 15.387 -28.471 1.00 76.31 122 LYS A CA 1
ATOM 978 C C . LYS A 1 122 ? 13.033 15.812 -27.764 1.00 76.31 122 LYS A C 1
ATOM 980 O O . LYS A 1 122 ? 13.006 16.245 -26.616 1.00 76.31 122 LYS A O 1
ATOM 985 N N . VAL A 1 123 ? 14.147 15.665 -28.466 1.00 71.69 123 VAL A N 1
ATOM 986 C CA . VAL A 1 123 ? 15.460 16.115 -28.014 1.00 71.69 123 VAL A CA 1
ATOM 987 C C . VAL A 1 123 ? 15.677 17.546 -28.509 1.00 71.69 123 VAL A C 1
ATOM 989 O O . VAL A 1 123 ? 15.391 17.822 -29.679 1.00 71.69 123 VAL A O 1
ATOM 992 N N . PRO A 1 124 ? 16.155 18.473 -27.663 1.00 77.69 124 PRO A N 1
ATOM 993 C CA . PRO A 1 124 ? 16.558 19.797 -28.117 1.00 77.69 124 PRO A CA 1
ATOM 994 C C . PRO A 1 124 ? 17.632 19.712 -29.220 1.00 77.69 124 PRO A C 1
ATOM 996 O O . PRO A 1 124 ? 18.470 18.798 -29.182 1.00 77.69 124 PRO A O 1
ATOM 999 N N . PRO A 1 125 ? 17.642 20.652 -30.186 1.00 76.38 125 PRO A N 1
ATOM 1000 C CA . PRO 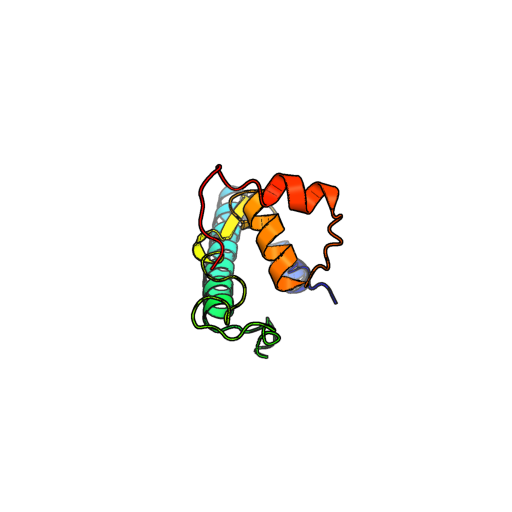A 1 125 ? 18.671 20.706 -31.221 1.00 76.38 125 PRO A CA 1
ATOM 1001 C C . PRO A 1 125 ? 20.076 20.743 -30.602 1.00 76.38 125 PRO A C 1
ATOM 1003 O O . PRO A 1 125 ? 20.312 21.499 -29.664 1.00 76.38 125 PRO A O 1
ATOM 1006 N N . GLY A 1 126 ? 21.001 19.928 -31.120 1.00 78.81 126 GLY A N 1
ATOM 1007 C CA . GLY A 1 126 ? 22.394 19.874 -30.648 1.00 78.81 126 GLY A CA 1
ATOM 1008 C C . GLY A 1 126 ? 22.677 18.882 -29.512 1.00 78.81 126 GLY A C 1
ATOM 1009 O O . GLY A 1 126 ? 23.808 18.813 -29.039 1.00 78.81 126 GLY A O 1
ATOM 1010 N N . THR A 1 127 ? 21.695 18.083 -29.086 1.00 74.88 127 THR A N 1
ATOM 1011 C CA . THR A 1 127 ? 21.939 17.005 -28.113 1.00 74.88 127 THR A CA 1
ATOM 1012 C C . THR A 1 127 ? 22.673 15.844 -28.789 1.00 74.88 127 THR A C 1
ATOM 1014 O O . THR A 1 127 ? 22.141 15.240 -29.720 1.00 74.88 127 THR A O 1
ATOM 1017 N N . ALA A 1 128 ? 23.889 15.529 -28.335 1.00 62.66 128 ALA A N 1
ATOM 1018 C CA . ALA A 1 128 ? 24.665 14.409 -28.861 1.00 62.66 128 ALA A CA 1
ATOM 1019 C C . ALA A 1 128 ? 23.948 13.074 -28.595 1.00 62.66 128 ALA A C 1
ATOM 1021 O O . ALA A 1 128 ? 23.565 12.780 -27.460 1.00 62.66 128 ALA A O 1
ATOM 1022 N N . ALA A 1 129 ? 23.774 12.264 -29.640 1.00 59.03 129 ALA A N 1
ATOM 1023 C CA . ALA A 1 129 ? 23.352 10.878 -29.486 1.00 59.03 129 ALA A CA 1
ATOM 1024 C C . ALA A 1 129 ? 24.529 10.082 -28.901 1.00 59.03 129 ALA A C 1
ATOM 1026 O O . ALA A 1 129 ? 25.628 10.127 -29.452 1.00 59.03 129 ALA A O 1
ATOM 1027 N N . THR A 1 130 ? 24.307 9.414 -27.769 1.00 50.53 130 THR A N 1
ATOM 1028 C CA . THR A 1 130 ? 25.271 8.497 -27.135 1.00 50.53 130 THR A CA 1
ATOM 1029 C C . THR A 1 130 ? 24.811 7.062 -27.304 1.00 50.53 130 THR A C 1
ATOM 1031 O O . THR A 1 130 ? 23.576 6.845 -27.283 1.00 50.53 130 THR A O 1
#

InterPro domains:
  IPR006522 Phage virion morphogensis protein [PF05069] (18-84)